Protein AF-A2GSU2-F1 (afdb_monomer)

Organism: Trichomonas vaginalis (strain ATCC PRA-98 / G3) (NCBI:txid412133)

Solvent-accessible surface area (backbone atoms only — not comparable to full-atom values): 9160 Å² total; per-residue (Å²): 137,72,84,70,59,60,36,78,79,71,72,54,61,42,71,45,77,58,73,99,71,83,91,75,96,60,100,67,79,93,78,85,81,88,69,59,51,59,50,79,87,74,47,78,93,81,84,56,84,48,83,47,72,54,80,63,55,75,82,49,64,54,75,47,82,45,60,45,78,44,67,74,66,93,93,59,101,62,68,92,85,49,75,41,80,44,72,77,45,84,45,67,51,81,67,70,47,87,53,73,56,81,49,72,55,68,67,77,94,80,83,82,69,52,81,68,72,77,95,79,84,90,74,84,42,72,48,78,78,84

Secondary structure (DSSP, 8-state):
---S-HHHHHS-S-EEEE-S------SSSS-----SB--GGGSPP---EEEEE---PPP---EEEEEEEEE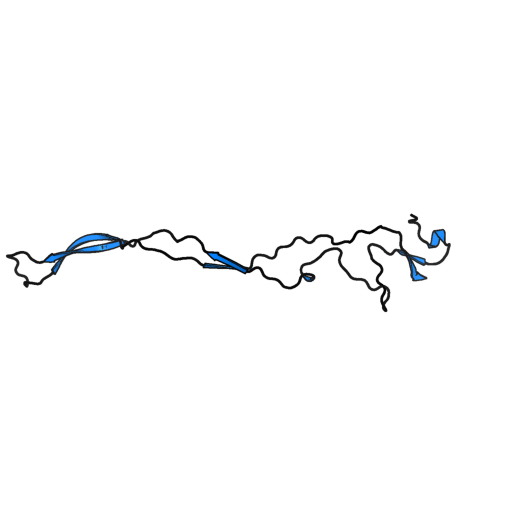PPTT-SS-TT-EEEEEEEEEE---------EEEEEPPP-----B---S-----EEEE--

Foldseek 3Di:
DDPDDVCVVVVDFDKDWDPPDDDDDDPDPPDDDDDQKCDPVNDPDDWDKDKDKDPWDDWDKDKDKAFDWDADDPPDPDDRGDIDGHDIDIDIDPTDGGDIDIDIDTDPDDDDMDGDDDDDDDDTGMDGDD

Mean predicted aligned error: 13.68 Å

Sequence (130 aa):
MNSTRPEVVLGLGTWTQIVDRFLYCANSSKETGGSKTISGENLPAHSHYIDLSTSQAGWHKHRYWDWSGMTKGKGYDVKDEVKFAINCYWSDTQGDGNHTHRVSGYTQTTGQSKDYMPPYMTVYAWYRIA

Radius of gyration: 43.12 Å; Cα contacts (8 Å, |Δi|>4): 148; chains: 1; bounding box: 95×28×106 Å

Structure (mmCIF, N/CA/C/O backbone):
data_AF-A2GSU2-F1
#
_entry.id   AF-A2GSU2-F1
#
loop_
_atom_site.group_PDB
_atom_site.id
_atom_site.type_symbol
_atom_site.label_atom_id
_atom_site.label_alt_id
_atom_site.label_comp_id
_atom_site.label_asym_id
_atom_site.label_entity_id
_atom_site.label_seq_id
_atom_site.pdbx_PDB_ins_code
_atom_site.Cartn_x
_atom_site.Cartn_y
_atom_site.Cartn_z
_atom_site.occupancy
_atom_site.B_iso_or_equiv
_atom_site.auth_seq_id
_atom_site.auth_comp_id
_atom_site.auth_asym_id
_atom_site.auth_atom_id
_atom_site.pdbx_PDB_model_num
ATOM 1 N N . MET A 1 1 ? -35.137 -0.583 17.322 1.00 71.50 1 MET A N 1
ATOM 2 C CA . MET A 1 1 ? -33.789 -0.537 17.933 1.00 71.50 1 MET A CA 1
ATOM 3 C C . MET A 1 1 ? -33.754 0.607 18.930 1.00 71.50 1 MET A C 1
ATOM 5 O O . MET A 1 1 ? -34.258 1.668 18.591 1.00 71.50 1 MET A O 1
ATOM 9 N N . ASN A 1 2 ? -33.234 0.394 20.141 1.00 82.56 2 ASN A N 1
ATOM 10 C CA . ASN A 1 2 ? -33.218 1.405 21.201 1.00 82.56 2 ASN A CA 1
ATOM 11 C C . ASN A 1 2 ? -31.797 1.963 21.373 1.00 82.56 2 ASN A C 1
ATOM 13 O O . ASN A 1 2 ? -30.889 1.212 21.721 1.00 82.56 2 ASN A O 1
ATOM 17 N N . SER A 1 3 ? -31.618 3.256 21.109 1.00 90.19 3 SER A N 1
ATOM 18 C CA . SER A 1 3 ? -30.353 3.983 21.290 1.00 90.19 3 SER A CA 1
ATOM 19 C C . SER A 1 3 ? -30.149 4.491 22.719 1.00 90.19 3 SER A C 1
ATOM 21 O O . SER A 1 3 ? -29.064 4.960 23.061 1.00 90.19 3 SER A O 1
ATOM 23 N N . THR A 1 4 ? -31.190 4.416 23.549 1.00 93.06 4 THR A N 1
ATOM 24 C CA . THR A 1 4 ? -31.180 4.904 24.926 1.00 93.06 4 THR A CA 1
ATOM 25 C C . THR A 1 4 ? -30.177 4.118 25.765 1.00 93.06 4 THR A C 1
ATOM 27 O O . THR A 1 4 ? -30.089 2.891 25.663 1.00 93.06 4 THR A O 1
ATOM 30 N N . ARG A 1 5 ? -29.435 4.825 26.625 1.00 91.31 5 ARG A N 1
ATOM 31 C CA . ARG A 1 5 ? -28.461 4.206 27.532 1.00 91.31 5 ARG A CA 1
ATOM 32 C C . ARG A 1 5 ? -29.161 3.191 28.448 1.00 91.31 5 ARG A C 1
ATOM 34 O O . ARG A 1 5 ? -30.232 3.511 28.974 1.00 91.31 5 ARG A O 1
ATOM 41 N N . PRO A 1 6 ? -28.563 2.013 28.705 1.00 94.88 6 PRO A N 1
ATOM 42 C CA . PRO A 1 6 ? -29.198 0.994 29.536 1.00 94.88 6 PRO A CA 1
ATOM 43 C C . PRO A 1 6 ? -29.552 1.478 30.946 1.00 94.88 6 PRO A C 1
ATOM 45 O O . PRO A 1 6 ? -30.571 1.058 31.472 1.00 94.88 6 PRO A O 1
ATOM 48 N N . GLU A 1 7 ? -28.793 2.407 31.532 1.00 94.44 7 GLU A N 1
ATOM 49 C CA . GLU A 1 7 ? -29.099 3.001 32.847 1.00 94.44 7 GLU A CA 1
ATOM 50 C C . GLU A 1 7 ? -30.473 3.692 32.912 1.00 94.44 7 GLU A C 1
ATOM 52 O O . GLU A 1 7 ? -31.131 3.641 33.944 1.00 94.44 7 GLU A O 1
ATOM 57 N N . VAL A 1 8 ? -30.951 4.274 31.805 1.00 93.19 8 VAL A N 1
ATOM 58 C CA . VAL A 1 8 ? -32.259 4.954 31.746 1.00 93.19 8 VAL A CA 1
ATOM 59 C C . VAL A 1 8 ? -33.406 3.944 31.679 1.00 93.19 8 VAL A C 1
ATOM 61 O O . VAL A 1 8 ? -34.475 4.182 32.229 1.00 93.19 8 VAL A O 1
ATOM 64 N N . VAL A 1 9 ? -33.192 2.812 31.004 1.00 93.25 9 VAL A N 1
ATOM 65 C CA . VAL A 1 9 ? -34.230 1.788 30.788 1.00 93.25 9 VAL A CA 1
ATOM 66 C C . VAL A 1 9 ? -34.257 0.768 31.927 1.00 93.25 9 VAL A C 1
ATOM 68 O O . VAL A 1 9 ? -35.324 0.324 32.336 1.00 93.25 9 VAL A O 1
ATOM 71 N N . LEU A 1 10 ? -33.083 0.387 32.433 1.00 92.69 10 LEU A N 1
ATOM 72 C CA . LEU A 1 10 ? -32.903 -0.607 33.493 1.00 92.69 10 LEU A CA 1
ATOM 73 C C . LEU A 1 10 ? -32.856 0.026 34.892 1.00 92.69 10 LEU A C 1
ATOM 75 O O . LEU A 1 10 ? -32.930 -0.696 35.881 1.00 92.69 10 LEU A O 1
ATOM 79 N N . GLY A 1 11 ? -32.701 1.350 34.984 1.00 93.31 11 GLY A N 1
ATOM 80 C CA . GLY A 1 11 ? -32.677 2.097 36.244 1.00 93.31 11 GLY A CA 1
ATOM 81 C C . GLY A 1 11 ? -31.427 1.881 37.103 1.00 93.31 11 GLY A C 1
ATOM 82 O O . GLY A 1 11 ? -31.430 2.265 38.270 1.00 93.31 11 GLY A O 1
ATOM 83 N N . LEU A 1 12 ? -30.376 1.235 36.577 1.00 94.25 12 LEU A N 1
ATOM 84 C CA . LEU A 1 12 ? -29.188 0.883 37.358 1.00 94.25 12 LEU A CA 1
ATOM 85 C C . LEU A 1 12 ? -27.906 0.718 36.533 1.00 94.25 12 LEU A C 1
ATOM 87 O O . LEU A 1 12 ? -27.922 0.355 35.350 1.00 94.25 12 LEU A O 1
ATOM 91 N N . GLY A 1 13 ? -26.788 0.889 37.243 1.00 94.56 13 GLY A N 1
ATOM 92 C CA . GLY A 1 13 ? -25.429 0.725 36.739 1.00 94.56 13 GLY A CA 1
ATOM 93 C C . GLY A 1 13 ? -24.968 1.868 35.839 1.00 94.56 13 GLY A C 1
ATOM 94 O O . GLY A 1 13 ? -25.749 2.723 35.434 1.00 94.56 13 GLY A O 1
ATOM 95 N N . THR A 1 14 ? -23.688 1.836 35.497 1.00 95.38 14 THR A N 1
ATOM 96 C CA . THR A 1 14 ? -23.061 2.753 34.545 1.00 95.38 14 THR A CA 1
ATOM 97 C C . THR A 1 14 ? -22.626 1.955 33.323 1.00 95.38 14 THR A C 1
ATOM 99 O O . THR A 1 14 ? -21.986 0.907 33.452 1.00 95.38 14 THR A O 1
ATOM 102 N N . TRP A 1 15 ? -22.955 2.441 32.125 1.00 96.12 15 TRP A N 1
ATOM 103 C CA . TRP A 1 15 ? -22.762 1.695 30.877 1.00 96.12 15 TRP A CA 1
ATOM 104 C C . TRP A 1 15 ? -21.937 2.469 29.848 1.00 96.12 15 TRP A C 1
ATOM 106 O O . TRP A 1 15 ? -22.078 3.682 29.683 1.00 96.12 15 TRP A O 1
ATOM 116 N N . THR A 1 16 ? -21.097 1.744 29.111 1.00 94.81 16 THR A N 1
ATOM 117 C CA . THR A 1 16 ? -20.303 2.268 27.991 1.00 94.81 16 THR A CA 1
ATOM 118 C C . THR A 1 16 ? -20.701 1.571 26.695 1.00 94.81 16 THR A C 1
ATOM 120 O O . THR A 1 16 ? -20.894 0.355 26.674 1.00 94.81 16 THR A O 1
ATOM 123 N N . GLN A 1 17 ? -20.854 2.340 25.617 1.00 94.88 17 GLN A N 1
ATOM 124 C CA . GLN A 1 17 ? -21.248 1.811 24.314 1.00 94.88 17 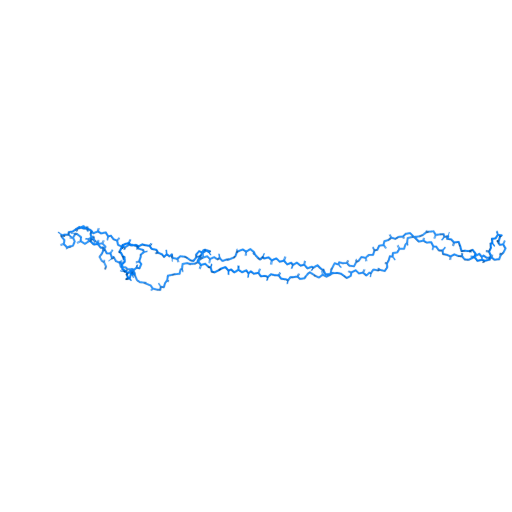GLN A CA 1
ATOM 125 C C . GLN A 1 17 ? -20.070 1.115 23.629 1.00 94.88 17 GLN A C 1
ATOM 127 O O . GLN A 1 17 ? -18.929 1.568 23.709 1.00 94.88 17 GLN A O 1
ATOM 132 N N . ILE A 1 18 ? -20.360 0.039 22.907 1.00 94.25 18 ILE A N 1
ATOM 133 C CA . ILE A 1 18 ? -19.430 -0.604 21.983 1.00 94.25 18 ILE A CA 1
ATOM 134 C C . ILE A 1 18 ? -19.741 -0.055 20.589 1.00 94.25 18 ILE A C 1
ATOM 136 O O . ILE A 1 18 ? -20.841 -0.251 20.075 1.00 94.25 18 ILE A O 1
ATOM 140 N N . VAL A 1 19 ? -18.785 0.663 19.999 1.00 93.44 19 VAL A N 1
ATOM 141 C CA . VAL A 1 19 ? -18.939 1.346 18.705 1.00 93.44 19 VAL A CA 1
ATOM 142 C C . VAL A 1 19 ? -17.861 0.855 17.744 1.00 93.44 19 VAL A C 1
ATOM 144 O O . VAL A 1 19 ? -16.711 0.701 18.151 1.00 93.44 19 VAL A O 1
ATOM 147 N N . ASP A 1 20 ? -18.246 0.606 16.487 1.00 91.44 20 ASP A N 1
ATOM 148 C CA . ASP A 1 20 ? -17.348 0.246 15.378 1.00 91.44 20 ASP A CA 1
ATOM 149 C C . ASP A 1 20 ? -16.439 -0.970 15.633 1.00 91.44 20 ASP A C 1
ATOM 151 O O . ASP A 1 20 ? -15.281 -0.998 15.216 1.00 91.44 20 ASP A O 1
ATOM 155 N N . ARG A 1 21 ? -16.952 -1.993 16.329 1.00 91.19 21 ARG A N 1
ATOM 156 C CA . ARG A 1 21 ? -16.177 -3.178 16.725 1.00 91.19 21 ARG A CA 1
ATOM 157 C C . ARG A 1 21 ? -16.963 -4.467 16.544 1.00 91.19 21 ARG A C 1
ATOM 159 O O . ARG A 1 21 ? -18.148 -4.527 16.863 1.00 91.19 21 ARG A O 1
ATOM 166 N N . PHE A 1 22 ? -16.259 -5.510 16.119 1.00 89.81 22 PHE A N 1
ATOM 167 C CA . PHE A 1 22 ? -16.725 -6.885 16.250 1.00 89.81 22 PHE A CA 1
ATOM 168 C C . PHE A 1 22 ? -16.319 -7.448 17.612 1.00 89.81 22 PHE A C 1
ATOM 170 O O . PHE A 1 22 ? -15.273 -7.092 18.157 1.00 89.81 22 PHE A O 1
ATOM 177 N N . LEU A 1 23 ? -17.156 -8.324 18.166 1.00 91.75 23 LEU A N 1
ATOM 178 C CA . LEU A 1 23 ? -16.836 -9.037 19.397 1.00 91.75 23 LEU A CA 1
ATOM 179 C C . LEU A 1 23 ? -15.995 -10.267 19.060 1.00 91.75 23 LEU A C 1
ATOM 181 O O . LEU A 1 23 ? -16.407 -11.106 18.263 1.00 91.75 23 LEU A O 1
ATOM 185 N N . TYR A 1 24 ? -14.826 -10.356 19.686 1.00 90.94 24 TYR A N 1
ATOM 186 C CA . TYR A 1 24 ? -13.906 -11.479 19.566 1.00 90.94 24 TYR A CA 1
ATOM 187 C C . TYR A 1 24 ? -13.761 -12.158 20.931 1.00 90.94 24 TYR A C 1
ATOM 189 O O . TYR A 1 24 ? -13.445 -11.501 21.924 1.00 90.94 24 TYR A O 1
ATOM 197 N N . CYS A 1 25 ? -14.038 -13.462 20.993 1.00 93.00 25 CYS A N 1
ATOM 198 C CA . CYS A 1 25 ? -13.923 -14.248 22.219 1.00 93.00 25 CYS A CA 1
ATOM 199 C C . CYS A 1 25 ? -12.445 -14.531 22.514 1.00 93.00 25 CYS A C 1
ATOM 201 O O . CYS A 1 25 ? -11.799 -15.269 21.773 1.00 93.00 25 CYS A O 1
ATOM 203 N N . ALA A 1 26 ? -11.925 -13.955 23.597 1.00 93.56 26 ALA A N 1
ATOM 204 C CA . ALA A 1 26 ? -10.524 -14.057 23.989 1.00 93.56 26 ALA A CA 1
ATOM 205 C C . ALA A 1 26 ? -10.370 -14.305 25.498 1.00 93.56 26 ALA A C 1
ATOM 207 O O . ALA A 1 26 ? -11.302 -14.100 26.276 1.00 93.56 26 ALA A O 1
ATOM 208 N N . ASN A 1 27 ? -9.162 -14.710 25.905 1.00 95.94 27 ASN A N 1
ATOM 209 C CA . ASN A 1 27 ? -8.769 -14.850 27.315 1.00 95.94 27 ASN A CA 1
ATOM 210 C C . ASN A 1 27 ? -8.297 -13.523 27.942 1.00 95.94 27 ASN A C 1
ATOM 212 O O . ASN A 1 27 ? -7.948 -13.477 29.119 1.00 95.94 27 ASN A O 1
ATOM 216 N N . SER A 1 28 ? -8.289 -12.449 27.157 1.00 91.50 28 SER A N 1
ATOM 217 C CA . SER A 1 28 ? -8.113 -11.065 27.586 1.00 91.50 28 SER A CA 1
ATOM 218 C C . SER A 1 28 ? -9.414 -10.299 27.331 1.00 91.50 28 SER A C 1
ATOM 220 O O . SER A 1 28 ? -10.260 -10.704 26.532 1.00 91.50 28 SER A O 1
ATOM 222 N N . SER A 1 29 ? -9.628 -9.199 28.051 1.00 89.69 29 SER A N 1
ATOM 223 C CA . SER A 1 29 ? -10.845 -8.390 27.938 1.00 89.69 29 SER A CA 1
ATOM 224 C C . SER A 1 29 ? -10.507 -6.947 27.603 1.00 89.69 29 SER A C 1
ATOM 226 O O . SER A 1 29 ? -9.543 -6.398 28.126 1.00 89.69 29 SER A O 1
ATOM 228 N N . LYS A 1 30 ? -11.360 -6.311 26.789 1.00 88.12 30 LYS A N 1
ATOM 229 C CA . LYS A 1 30 ? -11.279 -4.888 26.395 1.00 88.12 30 LYS A CA 1
ATOM 230 C C . LYS A 1 30 ? -10.056 -4.505 25.546 1.00 88.12 30 LYS A C 1
ATOM 232 O O . LYS A 1 30 ? -9.857 -3.319 25.292 1.00 88.12 30 LYS A O 1
ATOM 237 N N . GLU A 1 31 ? -9.288 -5.477 25.068 1.00 93.06 31 GLU A N 1
ATOM 238 C CA . GLU A 1 31 ? -8.254 -5.253 24.057 1.00 93.06 31 GLU A CA 1
ATOM 239 C C . GLU A 1 31 ? -8.880 -4.937 22.696 1.00 93.06 31 GLU A C 1
ATOM 241 O O . GLU A 1 31 ? -10.002 -5.347 22.385 1.00 93.06 31 GLU A O 1
ATOM 246 N N . THR A 1 32 ? -8.164 -4.160 21.888 1.00 90.19 32 THR A N 1
ATOM 247 C CA . THR A 1 32 ? -8.660 -3.655 20.606 1.00 90.19 32 THR A CA 1
ATOM 248 C C . THR A 1 32 ? -7.631 -3.867 19.519 1.00 90.19 32 THR A C 1
ATOM 250 O O . THR A 1 32 ? -6.447 -3.636 19.743 1.00 90.19 32 THR A O 1
ATOM 253 N N . GLY A 1 33 ? -8.091 -4.228 18.327 1.00 87.75 33 GLY A N 1
ATOM 254 C CA . GLY A 1 33 ? -7.249 -4.372 17.149 1.00 87.75 33 GLY A CA 1
ATOM 255 C C . GLY A 1 33 ? -8.087 -4.516 15.883 1.00 87.75 33 GLY A C 1
ATOM 256 O O . GLY A 1 33 ? -9.303 -4.315 15.907 1.00 87.75 33 GLY A O 1
ATOM 257 N N . GLY A 1 34 ? -7.422 -4.893 14.794 1.00 86.44 34 GLY A N 1
ATOM 258 C CA . GLY A 1 34 ? -8.024 -5.012 13.468 1.00 86.44 34 GLY A CA 1
ATOM 259 C C . GLY A 1 34 ? -8.017 -3.699 12.683 1.00 86.44 34 GLY A C 1
ATOM 260 O O . GLY A 1 34 ? -7.737 -2.628 13.216 1.00 86.44 34 GLY A O 1
ATOM 261 N N . SER A 1 35 ? -8.319 -3.799 11.391 1.00 84.12 35 SER A N 1
ATOM 262 C CA . SER A 1 35 ? -8.418 -2.664 10.474 1.00 84.12 35 SER A CA 1
ATOM 263 C C . SER A 1 35 ? -9.587 -2.877 9.519 1.00 84.12 35 SER A C 1
ATOM 265 O O . SER A 1 35 ? -9.822 -4.001 9.074 1.00 84.12 35 SER A O 1
ATOM 267 N N . LYS A 1 36 ? -10.307 -1.798 9.190 1.00 85.12 36 L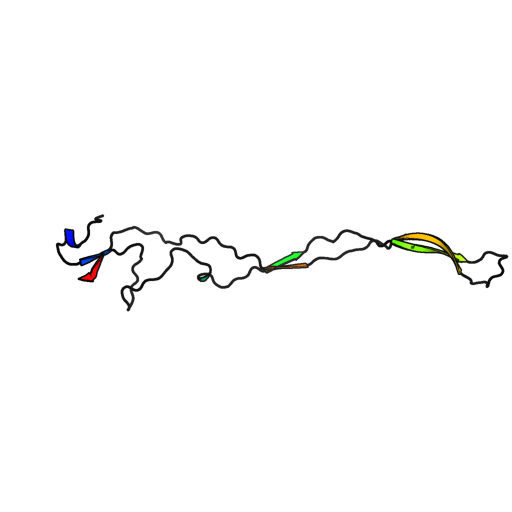YS A N 1
ATOM 268 C CA . LYS A 1 36 ? -11.325 -1.808 8.126 1.00 85.12 36 LYS A CA 1
ATOM 269 C C . LYS A 1 36 ? -10.679 -1.801 6.735 1.00 85.12 36 LYS A C 1
ATOM 271 O O . LYS A 1 36 ? -11.292 -2.272 5.784 1.00 85.12 36 LYS A O 1
ATOM 276 N N . THR A 1 37 ? -9.436 -1.324 6.629 1.00 82.94 37 THR A N 1
ATOM 277 C CA . THR A 1 37 ? -8.677 -1.210 5.378 1.00 82.94 37 THR A CA 1
ATOM 278 C C . THR A 1 37 ? -7.439 -2.105 5.380 1.00 82.94 37 THR A C 1
ATOM 280 O O . THR A 1 37 ? -6.776 -2.309 6.400 1.00 82.94 37 THR A O 1
ATOM 283 N N . ILE A 1 38 ? -7.087 -2.623 4.206 1.00 78.31 38 ILE A N 1
ATOM 284 C CA . ILE A 1 38 ? -5.795 -3.280 3.991 1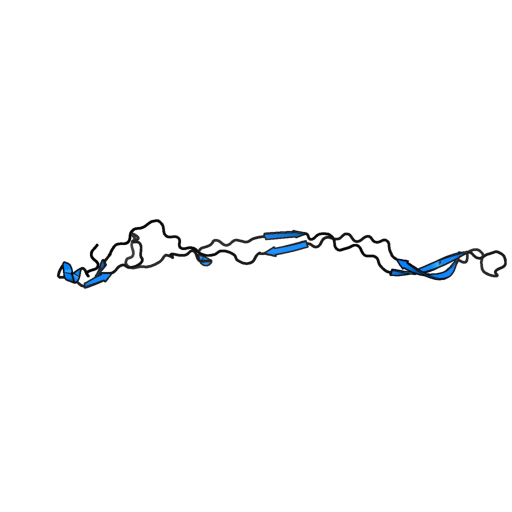.00 78.31 38 ILE A CA 1
ATOM 285 C C . ILE A 1 38 ? -4.752 -2.182 3.750 1.00 78.31 38 ILE A C 1
ATOM 287 O O . ILE A 1 38 ? -4.855 -1.448 2.768 1.00 78.31 38 ILE A O 1
ATOM 291 N N . SER A 1 39 ? -3.777 -2.040 4.650 1.00 74.75 39 SER A N 1
ATOM 292 C CA . SER A 1 39 ? -2.614 -1.165 4.463 1.00 74.75 39 SER A CA 1
ATOM 293 C C . SER A 1 39 ? -1.477 -1.919 3.766 1.00 74.75 39 SER A C 1
ATOM 295 O O . SER A 1 39 ? -1.502 -3.147 3.672 1.00 74.75 39 SER A O 1
ATOM 297 N N . GLY A 1 40 ? -0.448 -1.195 3.312 1.00 72.56 40 GLY A N 1
ATOM 298 C CA . GLY A 1 40 ? 0.767 -1.815 2.771 1.00 72.56 40 GLY A CA 1
ATOM 299 C C . GLY A 1 40 ? 1.460 -2.761 3.761 1.00 72.56 40 GLY A C 1
ATOM 300 O O . GLY A 1 40 ? 2.003 -3.773 3.343 1.00 72.56 40 GLY A O 1
ATOM 301 N N . GLU A 1 41 ? 1.372 -2.489 5.067 1.00 74.50 41 GLU A N 1
ATOM 302 C CA . GLU A 1 41 ? 1.909 -3.356 6.132 1.00 74.50 41 GLU A CA 1
ATOM 303 C C . GLU A 1 41 ? 1.177 -4.703 6.233 1.00 74.50 41 GLU A C 1
ATOM 305 O O . GLU A 1 41 ? 1.765 -5.695 6.653 1.00 74.50 41 GLU A O 1
ATOM 310 N N . ASN A 1 42 ? -0.097 -4.753 5.827 1.00 74.19 42 ASN A N 1
ATOM 311 C CA . ASN A 1 42 ? -0.902 -5.977 5.832 1.00 74.19 42 ASN A CA 1
ATOM 312 C C . ASN A 1 42 ? -0.657 -6.851 4.591 1.00 74.19 42 ASN A C 1
ATOM 314 O O . ASN A 1 42 ? -1.208 -7.950 4.499 1.00 74.19 42 ASN A O 1
ATOM 318 N N . LEU A 1 43 ? 0.116 -6.367 3.615 1.00 77.06 43 LEU A N 1
ATOM 319 C CA . LEU A 1 43 ? 0.431 -7.106 2.400 1.00 77.06 43 LEU A CA 1
ATOM 320 C C . LEU A 1 43 ? 1.758 -7.859 2.565 1.00 77.06 43 LEU A C 1
ATOM 322 O O . LEU A 1 43 ? 2.734 -7.291 3.056 1.00 77.06 43 LEU A O 1
ATOM 326 N N . PRO A 1 44 ? 1.845 -9.119 2.105 1.00 80.25 44 PRO A N 1
ATOM 327 C CA . PRO A 1 44 ? 3.126 -9.793 1.971 1.00 80.25 44 PRO A CA 1
ATOM 328 C C . PRO A 1 44 ? 4.078 -8.992 1.078 1.00 80.25 44 PRO A C 1
ATOM 330 O O . PRO A 1 44 ? 3.657 -8.330 0.120 1.00 80.25 44 PRO A O 1
ATOM 333 N N . ALA A 1 45 ? 5.377 -9.105 1.357 1.00 78.44 45 ALA A N 1
ATOM 334 C CA . ALA A 1 45 ? 6.403 -8.571 0.475 1.00 78.44 45 ALA A CA 1
ATOM 335 C C . ALA A 1 45 ? 6.228 -9.154 -0.940 1.00 78.44 45 ALA A C 1
ATOM 337 O O . ALA A 1 45 ? 6.179 -10.372 -1.115 1.00 78.44 45 ALA A O 1
ATOM 338 N N . HIS A 1 46 ? 6.132 -8.281 -1.943 1.00 79.00 46 HIS A N 1
ATOM 339 C CA . HIS A 1 46 ? 6.025 -8.660 -3.350 1.00 79.00 46 HIS A CA 1
ATOM 340 C C . HIS A 1 46 ? 6.852 -7.714 -4.225 1.00 79.00 46 HIS A C 1
ATOM 342 O O . HIS A 1 46 ? 7.185 -6.600 -3.820 1.00 79.00 46 HIS A O 1
ATOM 348 N N . SER A 1 47 ? 7.192 -8.163 -5.432 1.00 72.81 47 SER A N 1
ATOM 349 C CA . SER A 1 47 ? 7.907 -7.368 -6.427 1.00 72.81 47 SER A CA 1
ATOM 350 C C . SER A 1 47 ? 7.344 -7.622 -7.823 1.00 72.81 47 SER A C 1
ATOM 352 O O . SER A 1 47 ? 6.901 -8.724 -8.146 1.00 72.81 47 SER A O 1
ATOM 354 N N . HIS A 1 48 ? 7.365 -6.587 -8.660 1.00 79.50 48 HIS A N 1
ATOM 355 C CA . HIS A 1 48 ? 7.067 -6.700 -10.083 1.00 79.50 48 HIS A CA 1
ATOM 356 C C . HIS A 1 48 ? 8.368 -6.540 -10.857 1.00 79.50 48 HIS A C 1
ATOM 358 O O . HIS A 1 48 ? 8.989 -5.477 -10.817 1.00 79.50 48 HIS A O 1
ATOM 364 N N . TYR A 1 49 ? 8.775 -7.600 -11.547 1.00 81.62 49 TYR A N 1
ATOM 365 C CA . TYR A 1 49 ? 9.915 -7.563 -12.450 1.00 81.62 49 TYR A CA 1
ATOM 366 C C . TYR A 1 49 ? 9.449 -7.177 -13.852 1.00 81.62 49 TYR A C 1
ATOM 368 O O . TYR A 1 49 ? 8.505 -7.772 -14.376 1.00 81.62 49 TYR A O 1
ATOM 376 N N . ILE A 1 50 ? 10.120 -6.195 -14.453 1.00 81.12 50 ILE A N 1
ATOM 377 C CA . ILE A 1 50 ? 9.939 -5.850 -15.864 1.00 81.12 50 ILE A CA 1
ATOM 378 C C . ILE A 1 50 ? 11.229 -6.119 -16.645 1.00 81.12 50 ILE A C 1
ATOM 380 O O . ILE A 1 50 ? 12.319 -5.743 -16.208 1.00 81.12 50 ILE A O 1
ATOM 384 N N . ASP A 1 51 ? 11.085 -6.744 -17.814 1.00 82.19 51 ASP A N 1
ATOM 385 C CA . ASP A 1 51 ? 12.149 -6.945 -18.803 1.00 82.19 51 ASP A CA 1
ATOM 386 C C . ASP A 1 51 ? 11.611 -6.503 -20.163 1.00 82.19 51 ASP A C 1
ATOM 388 O O . ASP A 1 51 ? 10.698 -7.119 -20.716 1.00 82.19 51 ASP A O 1
ATOM 392 N N . LEU A 1 52 ? 12.115 -5.371 -20.650 1.00 79.00 52 LEU A N 1
ATOM 393 C CA . LEU A 1 52 ? 11.654 -4.732 -21.875 1.00 79.00 52 LEU A CA 1
ATOM 394 C C . LEU A 1 52 ? 12.835 -4.549 -22.833 1.00 79.00 52 LEU A C 1
ATOM 396 O O . LEU A 1 52 ? 13.937 -4.162 -22.428 1.00 79.00 52 LEU A O 1
ATOM 400 N N . SER A 1 53 ? 12.582 -4.765 -24.122 1.00 74.75 53 SER A N 1
ATOM 401 C CA . SER A 1 53 ? 13.485 -4.384 -25.206 1.00 74.75 53 SER A CA 1
ATOM 402 C C . SER A 1 53 ? 12.853 -3.275 -26.043 1.00 74.75 53 SER A C 1
ATOM 404 O O . SER A 1 53 ? 11.664 -3.308 -26.362 1.00 74.75 53 SER A O 1
ATOM 406 N N . THR A 1 54 ? 13.642 -2.262 -26.392 1.00 67.62 54 THR A N 1
ATOM 407 C CA . THR A 1 54 ? 13.235 -1.262 -27.389 1.00 67.62 54 THR A CA 1
ATOM 408 C C . THR A 1 54 ? 13.650 -1.739 -28.782 1.00 67.62 54 THR A C 1
ATOM 410 O O . THR A 1 54 ? 14.663 -2.428 -28.920 1.00 67.62 54 THR A O 1
ATOM 413 N N . SER A 1 55 ? 12.910 -1.351 -29.825 1.00 66.00 55 SER A N 1
ATOM 414 C CA . SER A 1 55 ? 13.317 -1.570 -31.224 1.00 66.00 55 SER A CA 1
ATOM 415 C C . SER A 1 55 ? 14.688 -0.942 -31.529 1.00 66.00 55 SER A C 1
ATOM 417 O O . SER A 1 55 ? 15.078 0.012 -30.849 1.00 66.00 55 SER A O 1
ATOM 419 N N . GLN A 1 56 ? 15.392 -1.477 -32.541 1.00 65.12 56 GLN A N 1
ATOM 420 C CA . GLN A 1 56 ? 16.737 -1.064 -32.977 1.00 65.12 56 GLN A CA 1
ATOM 421 C C . GLN A 1 56 ? 16.974 0.449 -32.910 1.00 65.12 56 GLN A C 1
ATOM 423 O O . GLN A 1 56 ? 16.160 1.240 -33.395 1.00 65.12 56 GLN A O 1
ATOM 428 N N . ALA A 1 57 ? 18.148 0.838 -32.407 1.00 63.56 57 ALA A N 1
ATOM 429 C CA . ALA A 1 57 ? 18.681 2.162 -32.693 1.00 63.56 57 ALA A CA 1
ATOM 430 C C . ALA A 1 57 ? 18.865 2.319 -34.210 1.00 63.56 57 ALA A C 1
ATOM 432 O O . ALA A 1 57 ? 19.282 1.392 -34.903 1.00 63.56 57 ALA A O 1
ATOM 433 N N . GLY A 1 58 ? 18.493 3.492 -34.720 1.00 67.69 58 GLY A N 1
ATOM 434 C CA . GLY A 1 58 ? 18.446 3.772 -36.149 1.00 67.69 58 GLY A CA 1
ATOM 435 C C . GLY A 1 58 ? 19.793 3.592 -36.850 1.00 67.69 58 GLY A C 1
ATOM 436 O O . GLY A 1 58 ? 20.861 3.864 -36.298 1.00 67.69 58 GLY A O 1
ATOM 437 N N . TRP A 1 59 ? 19.698 3.161 -38.105 1.00 72.19 59 TRP A N 1
ATOM 438 C CA . TRP A 1 59 ? 20.803 2.996 -39.041 1.00 72.19 59 TRP A CA 1
ATOM 439 C C . TRP A 1 59 ? 21.727 4.224 -39.062 1.00 72.19 59 TRP A C 1
ATOM 441 O O . TRP A 1 59 ? 21.262 5.344 -39.285 1.00 72.19 59 TRP A O 1
ATOM 451 N N . HIS A 1 60 ? 23.032 4.026 -38.861 1.00 76.44 60 HIS A N 1
ATOM 452 C CA . HIS A 1 60 ? 24.027 5.089 -39.007 1.00 76.44 60 HIS A CA 1
ATOM 453 C C . HIS A 1 60 ? 25.302 4.591 -39.693 1.00 76.44 60 HIS A C 1
ATOM 455 O O . HIS A 1 60 ? 25.563 3.393 -39.779 1.00 76.44 60 HIS A O 1
ATOM 461 N N . LYS A 1 61 ? 26.083 5.546 -40.208 1.00 82.81 61 LYS A N 1
ATOM 462 C CA . LYS A 1 61 ? 27.385 5.337 -40.851 1.00 82.81 61 LYS A CA 1
ATOM 463 C C . LYS A 1 61 ? 28.349 6.446 -40.445 1.00 82.81 61 LYS A C 1
ATOM 465 O O . LYS A 1 61 ? 27.917 7.558 -40.136 1.00 82.81 61 LYS A O 1
ATOM 470 N N . HIS A 1 62 ? 29.642 6.157 -40.475 1.00 84.62 62 HIS A N 1
ATOM 471 C CA . HIS A 1 62 ? 30.690 7.133 -40.200 1.00 84.62 62 HIS A CA 1
ATOM 472 C C . HIS A 1 62 ? 31.264 7.677 -41.500 1.00 84.62 62 HIS A C 1
ATOM 474 O O . HIS A 1 62 ? 31.448 6.934 -42.460 1.00 84.62 62 HIS A O 1
ATOM 480 N N . ARG A 1 63 ? 31.578 8.972 -41.510 1.00 90.75 63 ARG A N 1
ATOM 481 C CA . ARG A 1 63 ? 32.216 9.648 -42.638 1.00 90.75 63 ARG A CA 1
ATOM 482 C C . ARG A 1 63 ? 33.712 9.790 -42.386 1.00 90.75 63 ARG A C 1
ATOM 484 O O . ARG A 1 63 ? 34.107 10.211 -41.300 1.00 90.75 63 ARG A O 1
ATOM 491 N N . TYR A 1 64 ? 34.531 9.474 -43.382 1.00 88.56 64 TYR A N 1
ATOM 492 C CA . TYR A 1 64 ? 35.988 9.551 -43.295 1.00 88.56 64 TYR A CA 1
ATOM 493 C C . TYR A 1 64 ? 36.613 10.036 -44.609 1.00 88.56 64 TYR A C 1
ATOM 495 O O . TYR A 1 64 ? 35.968 10.077 -45.658 1.00 88.56 64 TYR A O 1
ATOM 503 N N . TRP A 1 65 ? 37.872 10.456 -44.523 1.00 90.94 65 TRP A N 1
ATOM 504 C CA . TRP A 1 65 ? 38.656 10.932 -45.658 1.00 90.94 65 TRP A CA 1
ATOM 505 C C . TRP A 1 65 ? 39.427 9.775 -46.285 1.00 90.94 65 TRP A C 1
ATOM 507 O O . TRP A 1 65 ? 40.160 9.087 -45.574 1.00 90.94 65 TRP A O 1
ATOM 517 N N . ASP A 1 66 ? 39.265 9.573 -47.589 1.00 89.62 66 ASP A N 1
ATOM 518 C CA . ASP A 1 66 ? 39.936 8.510 -48.341 1.00 89.62 66 ASP A CA 1
ATOM 519 C C . ASP A 1 66 ? 40.689 9.081 -49.550 1.00 89.62 66 ASP A C 1
ATOM 521 O O . ASP A 1 66 ? 40.485 10.234 -49.949 1.00 89.62 66 ASP A O 1
ATOM 525 N N . TRP A 1 67 ? 41.568 8.272 -50.140 1.00 87.88 67 TRP A N 1
ATOM 526 C CA . TRP A 1 67 ? 42.382 8.632 -51.297 1.00 87.88 67 TRP A CA 1
ATOM 527 C C . TRP A 1 67 ? 42.249 7.599 -52.408 1.00 87.88 67 TRP A C 1
ATOM 529 O O . TRP A 1 67 ? 42.142 6.397 -52.171 1.00 87.88 67 TRP A O 1
ATOM 539 N N . SER A 1 68 ? 42.307 8.056 -53.657 1.00 85.44 68 SER A N 1
ATOM 540 C CA . SER A 1 68 ? 42.378 7.141 -54.794 1.00 85.44 68 SER A CA 1
ATOM 541 C C . SER A 1 68 ? 43.809 6.637 -54.954 1.00 85.44 68 SER A C 1
ATOM 543 O O . SER A 1 68 ? 44.751 7.425 -55.059 1.00 85.44 68 SER A O 1
ATOM 545 N N . GLY A 1 69 ? 43.976 5.317 -54.984 1.00 83.81 69 GLY A N 1
ATOM 546 C CA . GLY A 1 69 ? 45.257 4.694 -55.294 1.00 83.81 69 GLY A CA 1
ATOM 547 C C . GLY A 1 69 ? 45.495 4.657 -56.800 1.00 83.81 69 GLY A C 1
ATOM 548 O O . GLY A 1 69 ? 44.654 4.157 -57.545 1.00 83.81 69 GLY A O 1
ATOM 549 N N . MET A 1 70 ? 46.656 5.128 -57.252 1.00 80.38 70 MET A N 1
ATOM 550 C CA . MET A 1 70 ? 47.110 4.939 -58.632 1.00 80.38 70 MET A CA 1
ATOM 551 C C . MET A 1 70 ? 48.531 4.384 -58.682 1.00 80.38 70 MET A C 1
ATOM 553 O O . MET A 1 70 ? 49.387 4.736 -57.868 1.00 80.38 70 MET A O 1
ATOM 557 N N . THR A 1 71 ? 48.781 3.527 -59.668 1.00 78.81 71 THR A N 1
ATOM 558 C CA . THR A 1 71 ? 50.127 3.072 -60.033 1.00 78.81 71 THR A CA 1
ATOM 559 C C . THR A 1 71 ? 50.664 3.971 -61.141 1.00 78.81 71 THR A C 1
ATOM 561 O O . THR A 1 71 ? 49.898 4.439 -61.987 1.00 78.81 71 THR A O 1
ATOM 564 N N . LYS A 1 72 ? 51.974 4.240 -61.132 1.00 75.19 72 LYS A N 1
ATOM 565 C CA . LYS A 1 72 ? 52.601 5.125 -62.121 1.00 75.19 72 LYS A CA 1
ATOM 566 C C . LYS A 1 72 ? 52.308 4.691 -63.566 1.00 75.19 72 LYS A C 1
ATOM 568 O O . LYS A 1 72 ? 52.256 3.501 -63.880 1.00 75.19 72 LYS A O 1
ATOM 573 N N . GLY A 1 73 ? 52.201 5.673 -64.459 1.00 72.00 73 GLY A N 1
ATOM 574 C CA . GLY A 1 73 ? 52.244 5.450 -65.905 1.00 72.00 73 GLY A CA 1
ATOM 575 C C . GLY A 1 73 ? 53.677 5.279 -66.428 1.00 72.00 73 GLY A C 1
ATOM 576 O O . GLY A 1 73 ? 54.655 5.478 -65.704 1.00 72.00 73 GLY A O 1
ATOM 577 N N . LYS A 1 74 ? 53.820 4.941 -67.716 1.00 73.50 74 LYS A N 1
ATOM 578 C CA . LYS A 1 74 ? 55.129 4.914 -68.392 1.00 73.50 74 LYS A CA 1
ATOM 579 C C . LYS A 1 74 ? 55.686 6.339 -68.526 1.00 73.50 74 LYS A C 1
ATOM 581 O O . LYS A 1 74 ? 54.940 7.243 -68.884 1.00 73.50 74 LYS A O 1
ATOM 586 N N . GLY A 1 75 ? 56.986 6.520 -68.274 1.00 73.38 75 GLY A N 1
ATOM 587 C CA . GLY A 1 75 ? 57.684 7.806 -68.440 1.00 73.38 75 GLY A CA 1
ATOM 588 C C . GLY A 1 75 ? 57.876 8.643 -67.167 1.00 73.38 75 GLY A C 1
ATOM 589 O O . GLY A 1 75 ? 58.418 9.738 -67.257 1.00 73.38 75 GLY A O 1
ATOM 590 N N . TYR A 1 76 ? 57.475 8.141 -65.993 1.00 73.81 76 TYR A N 1
ATOM 591 C CA . TYR A 1 76 ? 57.727 8.790 -64.699 1.00 73.81 76 TYR A CA 1
ATOM 592 C C . TYR A 1 76 ? 58.947 8.184 -63.989 1.00 73.81 76 TYR A C 1
ATOM 594 O O . TYR A 1 76 ? 59.045 6.959 -63.867 1.00 73.81 76 TYR A O 1
ATOM 602 N N . ASP A 1 77 ? 59.839 9.043 -63.485 1.00 79.19 77 ASP A N 1
ATOM 603 C CA . ASP A 1 77 ? 61.089 8.670 -62.802 1.00 79.19 77 ASP A CA 1
ATOM 604 C C . ASP A 1 77 ? 60.862 8.310 -61.322 1.00 79.19 77 ASP A C 1
ATOM 606 O O . ASP A 1 77 ? 61.266 8.998 -60.387 1.00 79.19 77 ASP A O 1
ATOM 610 N N . VAL A 1 78 ? 60.101 7.242 -61.107 1.00 76.25 78 VAL A N 1
ATOM 611 C CA . VAL A 1 78 ? 59.803 6.656 -59.792 1.00 76.25 78 VAL A CA 1
ATOM 612 C C . VAL A 1 78 ? 59.895 5.135 -59.906 1.00 76.25 78 VAL A C 1
ATOM 614 O O . VAL A 1 78 ? 59.782 4.598 -61.006 1.00 76.25 78 VAL A O 1
ATOM 617 N N . LYS A 1 79 ? 60.117 4.400 -58.807 1.00 78.88 79 LYS A N 1
ATOM 618 C CA . LYS A 1 79 ? 60.243 2.923 -58.852 1.00 78.88 79 LYS A CA 1
ATOM 619 C C . LYS A 1 79 ? 58.981 2.262 -59.432 1.00 78.88 79 LYS A C 1
ATOM 621 O O . LYS A 1 79 ? 57.895 2.830 -59.357 1.00 78.88 79 LYS A O 1
ATOM 626 N N . ASP A 1 80 ? 59.118 1.074 -60.023 1.00 72.38 80 ASP A N 1
ATOM 627 C CA . ASP A 1 80 ? 58.030 0.423 -60.776 1.00 72.38 80 ASP A CA 1
ATOM 628 C C . ASP A 1 80 ? 56.771 0.105 -59.953 1.00 72.38 80 ASP A C 1
ATOM 630 O O . ASP A 1 80 ? 55.666 0.145 -60.488 1.00 72.38 80 ASP A O 1
ATOM 634 N N . GLU A 1 81 ? 56.910 -0.088 -58.642 1.00 74.44 81 GLU A N 1
ATOM 635 C CA . GLU A 1 81 ? 55.812 -0.460 -57.739 1.00 74.44 81 GLU A CA 1
ATOM 636 C C . GLU A 1 81 ? 55.441 0.650 -56.744 1.00 74.44 81 GLU A C 1
ATOM 638 O O . GLU A 1 81 ? 55.063 0.392 -55.601 1.00 74.44 81 GLU A O 1
ATOM 643 N N . VAL A 1 82 ? 55.555 1.917 -57.149 1.00 75.62 82 VAL A N 1
ATOM 644 C CA . VAL A 1 82 ? 55.114 3.030 -56.296 1.00 75.62 82 VAL A CA 1
ATOM 645 C C . VAL A 1 82 ? 53.614 3.265 -56.474 1.00 75.62 82 VAL A C 1
ATOM 647 O O . VAL A 1 82 ? 53.139 3.547 -57.578 1.00 75.62 82 VAL A O 1
ATOM 650 N N . LYS A 1 83 ? 52.875 3.171 -55.362 1.00 78.19 83 LYS A N 1
ATOM 651 C CA . LYS A 1 83 ? 51.473 3.589 -55.262 1.00 78.19 83 LYS A CA 1
ATOM 652 C C . LYS A 1 83 ? 51.406 5.037 -54.791 1.00 78.19 83 LYS A C 1
ATOM 654 O O . LYS A 1 83 ? 52.006 5.386 -53.778 1.00 78.19 83 LYS A O 1
ATOM 659 N N . PHE A 1 84 ? 50.643 5.853 -55.506 1.00 77.44 84 PHE A N 1
ATOM 660 C CA . PHE A 1 84 ? 50.372 7.238 -55.140 1.00 77.44 84 PHE A CA 1
ATOM 661 C C . PHE A 1 84 ? 48.959 7.348 -54.580 1.00 77.44 84 PHE A C 1
ATOM 663 O O . PHE A 1 84 ? 48.012 6.854 -55.194 1.00 77.44 84 PHE A O 1
ATOM 670 N N . ALA A 1 85 ? 48.831 8.005 -53.428 1.00 79.50 85 ALA A N 1
ATOM 671 C CA . ALA A 1 85 ? 47.556 8.499 -52.936 1.00 79.50 85 ALA A CA 1
ATOM 672 C C . ALA A 1 85 ? 47.295 9.844 -53.617 1.00 79.50 85 ALA A C 1
ATOM 674 O O . ALA A 1 85 ? 48.008 10.818 -53.373 1.00 79.50 85 ALA A O 1
ATOM 675 N N . ILE A 1 86 ? 46.309 9.889 -54.504 1.00 79.62 86 ILE A N 1
ATOM 676 C CA . ILE A 1 86 ? 45.903 11.116 -55.188 1.00 79.62 86 ILE A CA 1
ATOM 677 C C . ILE A 1 86 ? 44.412 11.349 -54.980 1.00 79.62 86 ILE A C 1
ATOM 679 O O . ILE A 1 86 ? 43.685 10.401 -54.702 1.00 79.62 86 ILE A O 1
ATOM 683 N N . ASN A 1 87 ? 43.965 12.597 -55.144 1.00 79.94 87 ASN A N 1
ATOM 684 C CA . ASN A 1 87 ? 42.567 13.017 -55.005 1.00 79.94 87 ASN A CA 1
ATOM 685 C C . ASN A 1 87 ? 41.921 12.513 -53.719 1.00 79.94 87 ASN A C 1
ATOM 687 O O . ASN A 1 87 ? 41.383 11.408 -53.659 1.00 79.94 87 ASN A O 1
ATOM 691 N N . CYS A 1 88 ? 41.940 13.345 -52.691 1.00 86.62 88 CYS A N 1
ATOM 692 C CA . CYS A 1 88 ? 41.185 13.020 -51.503 1.00 86.62 88 CYS A CA 1
ATOM 693 C C . CYS A 1 88 ? 39.712 13.385 -51.630 1.00 86.62 88 CYS A C 1
ATOM 695 O O . CYS A 1 88 ? 39.345 14.421 -52.194 1.00 86.62 88 CYS A O 1
ATOM 697 N N . TYR A 1 89 ? 38.883 12.522 -51.068 1.00 87.94 89 TYR A N 1
ATOM 698 C CA . TYR A 1 89 ? 37.440 12.637 -51.115 1.00 87.94 89 TYR A CA 1
ATOM 699 C C . TYR A 1 89 ? 36.821 12.116 -49.820 1.00 87.94 89 TYR A C 1
ATOM 701 O O . TYR A 1 89 ? 37.457 11.426 -49.021 1.00 87.94 89 TYR A O 1
ATOM 709 N N . TRP A 1 90 ? 35.556 12.468 -49.612 1.00 92.12 90 TRP A N 1
ATOM 710 C CA . TRP A 1 90 ? 34.761 11.930 -48.517 1.00 92.12 90 TRP A CA 1
ATOM 711 C C . TRP A 1 90 ? 34.164 10.581 -48.909 1.00 92.12 90 TRP A C 1
ATOM 713 O O . TRP A 1 90 ? 33.496 10.482 -49.939 1.00 92.12 90 TRP A O 1
ATOM 723 N N . SER A 1 91 ? 34.353 9.580 -48.054 1.00 90.19 91 SER A N 1
ATOM 724 C CA . SER A 1 91 ? 33.686 8.281 -48.134 1.00 90.19 91 SER A CA 1
ATOM 725 C C . SER A 1 91 ? 32.930 7.998 -46.834 1.00 90.19 91 SER A C 1
ATOM 727 O O . SER A 1 91 ? 33.176 8.637 -45.806 1.00 90.19 91 SER A O 1
ATOM 729 N N . ASP A 1 92 ? 31.985 7.063 -46.876 1.00 90.06 92 ASP A N 1
ATOM 730 C CA . ASP A 1 92 ? 31.241 6.628 -45.697 1.00 90.06 92 ASP A CA 1
ATOM 731 C C . ASP A 1 92 ? 31.453 5.125 -45.459 1.00 90.06 92 ASP A C 1
ATOM 733 O O . ASP A 1 92 ? 31.557 4.343 -46.404 1.00 90.06 92 ASP A O 1
ATOM 737 N N . THR A 1 93 ? 31.491 4.704 -44.193 1.00 86.31 93 THR A N 1
ATOM 738 C CA . THR A 1 93 ? 31.500 3.282 -43.833 1.00 86.31 93 THR A CA 1
ATOM 739 C C . THR A 1 93 ? 30.210 2.603 -44.289 1.00 86.31 93 THR A C 1
ATOM 741 O O . THR A 1 93 ? 29.174 3.252 -44.475 1.00 86.31 93 THR A O 1
ATOM 744 N N . GLN A 1 94 ? 30.241 1.275 -44.425 1.00 83.94 94 GLN A N 1
ATOM 745 C CA . GLN A 1 94 ? 29.009 0.515 -44.608 1.00 83.94 94 GLN A CA 1
ATOM 746 C C . GLN A 1 94 ? 28.097 0.773 -43.404 1.00 83.94 94 GLN A C 1
ATOM 748 O O . GLN A 1 94 ? 28.535 0.698 -42.256 1.00 83.94 94 GLN A O 1
ATOM 753 N N . GLY A 1 95 ? 26.854 1.167 -43.679 1.00 75.06 95 GLY A N 1
ATOM 754 C CA . GLY A 1 95 ? 25.873 1.386 -42.631 1.00 75.06 95 GLY A CA 1
ATOM 755 C C . GLY A 1 95 ? 25.367 0.038 -42.157 1.00 75.06 95 GLY A C 1
ATOM 756 O O . GLY A 1 95 ? 24.532 -0.576 -42.822 1.00 75.06 95 GLY A O 1
ATOM 757 N N . ASP A 1 96 ? 25.892 -0.420 -41.034 1.00 70.81 96 ASP A N 1
ATOM 758 C CA . ASP A 1 96 ? 25.309 -1.511 -40.275 1.00 70.81 96 ASP A CA 1
ATOM 759 C C . ASP A 1 96 ? 25.409 -1.157 -38.794 1.00 70.81 96 ASP A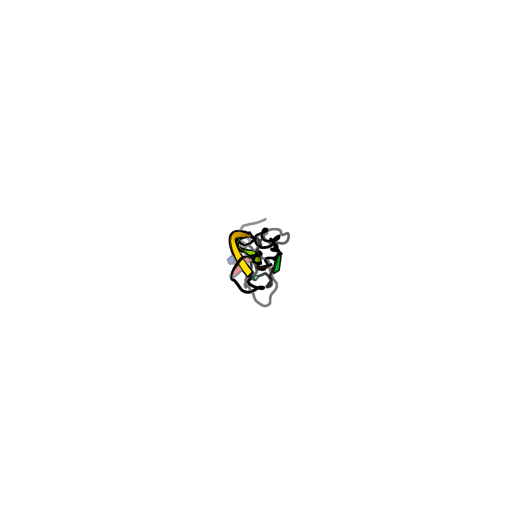 C 1
ATOM 761 O O . ASP A 1 96 ? 26.433 -0.672 -38.314 1.00 70.81 96 ASP A O 1
ATOM 765 N N . GLY A 1 97 ? 24.296 -1.298 -38.091 1.00 68.25 97 GLY A N 1
ATOM 766 C CA . GLY A 1 97 ? 24.097 -0.667 -36.791 1.00 68.25 97 GLY A CA 1
ATOM 767 C C . GLY A 1 97 ? 22.945 -1.321 -36.063 1.00 68.25 97 GLY A C 1
ATOM 768 O O . GLY A 1 97 ? 21.949 -0.675 -35.758 1.00 68.25 97 GLY A O 1
ATOM 769 N N . ASN A 1 98 ? 23.058 -2.629 -35.854 1.00 65.62 98 ASN A N 1
ATOM 770 C CA . ASN A 1 98 ? 22.086 -3.375 -35.083 1.00 65.62 98 ASN A CA 1
ATOM 771 C C . ASN A 1 98 ? 22.579 -3.554 -33.644 1.00 65.62 98 ASN A C 1
ATOM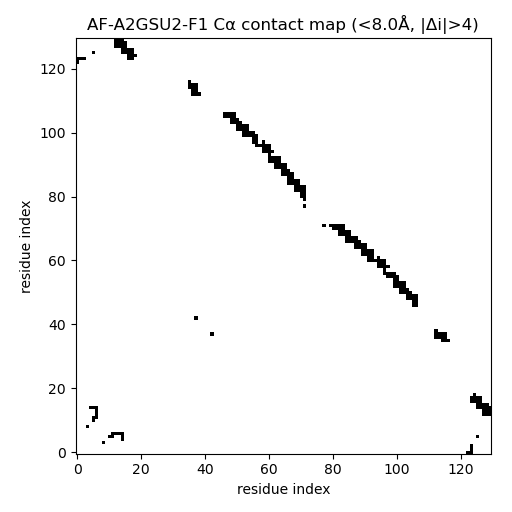 773 O O . ASN A 1 98 ? 23.448 -4.384 -33.376 1.00 65.62 98 ASN A O 1
ATOM 777 N N . HIS A 1 99 ? 21.976 -2.827 -32.706 1.00 71.12 99 HIS A N 1
ATOM 778 C CA . HIS A 1 99 ? 22.064 -3.171 -31.293 1.00 71.12 99 HIS A CA 1
ATOM 779 C C . HIS A 1 99 ? 20.716 -3.005 -30.595 1.00 71.12 99 HIS A C 1
ATOM 781 O O . HIS A 1 99 ? 19.857 -2.218 -30.998 1.00 71.12 99 HIS A O 1
ATOM 787 N N . THR A 1 100 ? 20.549 -3.761 -29.515 1.00 68.62 100 THR A N 1
ATOM 788 C CA . THR A 1 100 ? 19.367 -3.731 -28.653 1.00 68.62 100 THR A CA 1
ATOM 789 C C . THR A 1 100 ? 19.680 -2.996 -27.360 1.00 68.62 100 THR A C 1
ATOM 791 O O . THR A 1 100 ? 20.698 -3.272 -26.724 1.00 68.62 100 THR A O 1
ATOM 794 N N . HIS A 1 101 ? 18.778 -2.123 -26.918 1.00 74.19 101 HIS A N 1
ATOM 795 C CA . HIS A 1 101 ? 18.804 -1.617 -25.550 1.00 74.19 101 HIS A CA 1
ATOM 796 C C . HIS A 1 101 ? 17.989 -2.548 -24.652 1.00 74.19 101 HIS A C 1
ATOM 798 O O . HIS A 1 101 ? 16.863 -2.918 -24.994 1.00 74.19 101 HIS A O 1
ATOM 804 N N . ARG A 1 102 ? 18.557 -2.913 -23.498 1.00 76.25 102 ARG A N 1
ATOM 805 C CA . ARG A 1 102 ? 17.841 -3.644 -22.451 1.00 76.25 102 ARG A CA 1
ATOM 806 C C . ARG A 1 102 ? 17.442 -2.679 -21.346 1.00 76.25 102 ARG A C 1
ATOM 808 O O . ARG A 1 102 ? 18.295 -1.965 -20.821 1.00 76.25 102 ARG A O 1
ATOM 815 N N . VAL A 1 103 ? 16.159 -2.675 -20.999 1.00 79.50 103 VAL A N 1
ATOM 816 C CA . VAL A 1 103 ? 15.616 -1.883 -19.895 1.00 79.50 103 VAL A CA 1
ATOM 817 C C . VAL A 1 103 ? 15.001 -2.845 -18.886 1.00 79.50 103 VAL A C 1
ATOM 819 O O . VAL A 1 103 ? 14.080 -3.590 -19.210 1.00 79.50 103 VAL A O 1
ATOM 822 N N . SER A 1 104 ? 15.511 -2.825 -17.658 1.00 81.12 104 SER A N 1
ATOM 823 C CA . SER A 1 104 ? 15.011 -3.652 -16.557 1.00 81.12 104 SER A CA 1
ATOM 824 C C . SER A 1 104 ? 14.873 -2.830 -15.284 1.00 81.12 104 SER A C 1
ATOM 826 O O . SER A 1 104 ? 15.670 -1.921 -15.048 1.00 81.12 104 SER A O 1
ATOM 828 N N . GLY A 1 105 ? 13.907 -3.176 -14.438 1.00 84.56 105 GLY A N 1
ATOM 829 C CA . GLY A 1 105 ? 13.693 -2.496 -13.165 1.00 84.56 105 GLY A CA 1
ATOM 830 C C . GLY A 1 105 ? 12.500 -3.042 -12.391 1.00 84.56 105 GLY A C 1
ATOM 831 O O . GLY A 1 105 ? 11.960 -4.100 -12.716 1.00 84.56 105 GLY A O 1
ATOM 832 N N . TYR A 1 106 ? 12.099 -2.288 -11.371 1.00 81.56 106 TYR A N 1
ATOM 833 C CA . TYR A 1 106 ? 10.912 -2.556 -10.566 1.00 81.56 106 TYR A CA 1
ATOM 834 C C . TYR A 1 106 ? 9.848 -1.499 -10.847 1.00 81.56 106 TYR A C 1
ATOM 836 O O . TYR A 1 106 ? 10.169 -0.322 -11.033 1.00 81.56 106 TYR A O 1
ATOM 844 N N . THR A 1 107 ? 8.580 -1.906 -10.877 1.00 75.88 107 THR A N 1
ATOM 845 C CA . THR A 1 107 ? 7.474 -0.946 -10.968 1.00 75.88 107 THR A CA 1
ATOM 846 C C . THR A 1 107 ? 7.338 -0.165 -9.662 1.00 75.88 107 THR A C 1
ATOM 848 O O . THR A 1 107 ? 7.785 -0.607 -8.604 1.00 75.88 107 THR A O 1
ATOM 851 N N . GLN A 1 108 ? 6.674 0.988 -9.718 1.00 70.25 108 GLN A N 1
ATOM 852 C CA . GLN A 1 108 ? 6.264 1.688 -8.502 1.00 70.25 108 GLN A CA 1
ATOM 853 C C . GLN A 1 108 ? 5.281 0.830 -7.693 1.00 70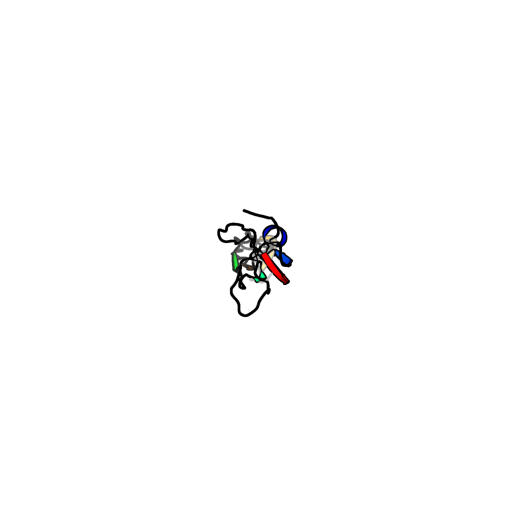.25 108 GLN A C 1
ATOM 855 O O . GLN A 1 108 ? 4.550 0.008 -8.257 1.00 70.25 108 GLN A O 1
ATOM 860 N N . THR A 1 109 ? 5.254 1.041 -6.376 1.00 68.56 109 THR A N 1
ATOM 861 C CA . THR A 1 109 ? 4.251 0.452 -5.486 1.00 68.56 109 THR A CA 1
ATOM 862 C C . THR A 1 109 ? 2.856 0.855 -5.959 1.00 68.56 109 THR A C 1
ATOM 864 O O . THR A 1 109 ? 2.562 2.041 -6.097 1.00 68.56 109 THR A O 1
ATOM 867 N N . THR A 1 110 ? 1.999 -0.131 -6.217 1.00 66.31 110 THR A N 1
ATOM 868 C CA . THR A 1 110 ? 0.613 0.064 -6.657 1.00 66.31 110 THR A CA 1
ATOM 869 C C . THR A 1 110 ? -0.351 -0.625 -5.692 1.00 66.31 110 THR A C 1
ATOM 871 O O . THR A 1 110 ? 0.038 -1.526 -4.954 1.00 66.31 110 THR A O 1
ATOM 874 N N . GLY A 1 111 ? -1.609 -0.191 -5.690 1.00 64.50 111 GLY A N 1
ATOM 875 C CA . GLY A 1 111 ? -2.662 -0.706 -4.816 1.00 64.50 111 GLY A CA 1
ATOM 876 C C . GLY A 1 111 ? -3.440 0.426 -4.156 1.00 64.50 111 GLY A C 1
ATOM 877 O O . GLY A 1 111 ? -2.880 1.235 -3.424 1.00 64.50 111 GLY A O 1
ATOM 878 N N . GLN A 1 112 ? -4.744 0.488 -4.421 1.00 63.78 112 GLN A N 1
ATOM 879 C CA . GLN A 1 112 ? -5.673 1.325 -3.664 1.00 63.78 112 GLN A CA 1
ATOM 880 C C . GLN A 1 112 ? -6.288 0.442 -2.579 1.00 63.78 112 GLN A C 1
ATOM 882 O O . GLN A 1 112 ? -6.817 -0.630 -2.886 1.00 63.78 112 GLN A O 1
ATOM 887 N N . SER A 1 113 ? -6.190 0.854 -1.316 1.00 68.50 113 SER A N 1
ATOM 888 C CA . SER A 1 113 ? -6.861 0.138 -0.235 1.00 68.50 113 SER A CA 1
ATOM 889 C C . SER A 1 113 ? -8.376 0.273 -0.392 1.00 68.50 113 SER A C 1
ATOM 891 O O . SER A 1 113 ? -8.891 1.281 -0.880 1.00 68.50 113 SER A O 1
ATOM 893 N N . LYS A 1 114 ? -9.107 -0.768 0.000 1.00 73.81 114 LYS A N 1
ATOM 894 C CA . LYS A 1 114 ? -10.569 -0.758 0.042 1.00 73.81 114 LYS A CA 1
ATOM 895 C C . LYS A 1 114 ? -11.024 -1.228 1.412 1.00 73.81 114 LYS A C 1
ATOM 897 O O . LYS A 1 114 ? -10.357 -2.062 2.028 1.00 73.81 114 LYS A O 1
ATOM 902 N N . ASP A 1 115 ? -12.164 -0.708 1.853 1.00 80.81 115 ASP A N 1
ATOM 903 C CA . ASP A 1 115 ? -12.849 -1.235 3.025 1.00 80.81 115 ASP A CA 1
ATOM 904 C C . ASP A 1 115 ? -13.216 -2.703 2.788 1.00 80.81 115 ASP A C 1
ATOM 906 O O . ASP A 1 115 ? -13.929 -3.047 1.839 1.00 80.81 115 ASP A O 1
ATOM 910 N N . TYR A 1 116 ? -12.708 -3.570 3.659 1.00 79.56 116 TYR A N 1
ATOM 911 C CA . TYR A 1 116 ? -12.961 -5.002 3.650 1.00 79.56 116 TYR A CA 1
ATOM 912 C C . TYR A 1 116 ? -13.778 -5.364 4.888 1.00 79.56 116 TYR A C 1
ATOM 914 O O . TYR A 1 116 ? -13.266 -5.874 5.883 1.00 79.56 116 TYR A O 1
ATOM 922 N N . MET A 1 117 ? -15.073 -5.053 4.838 1.00 86.88 117 MET A N 1
ATOM 923 C CA . MET A 1 117 ? -16.029 -5.459 5.865 1.00 86.88 117 MET A CA 1
ATOM 924 C C . MET A 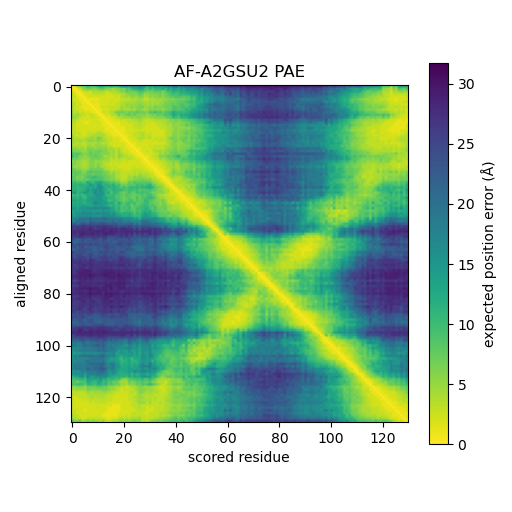1 117 ? -16.988 -6.502 5.281 1.00 86.88 117 MET A C 1
ATOM 926 O O . MET A 1 117 ? -17.634 -6.219 4.268 1.00 86.88 117 MET A O 1
ATOM 930 N N . PRO A 1 118 ? -17.093 -7.706 5.880 1.00 86.50 118 PRO A N 1
ATOM 931 C CA . PRO A 1 118 ? -18.107 -8.672 5.470 1.00 86.50 118 PRO A CA 1
ATOM 932 C C . PRO A 1 118 ? -19.505 -8.086 5.721 1.00 86.50 118 PRO A C 1
ATOM 934 O O . PRO A 1 118 ? -19.629 -7.205 6.572 1.00 86.50 118 PRO A O 1
ATOM 937 N N . PRO A 1 119 ? -20.564 -8.554 5.034 1.00 91.62 119 PRO A N 1
ATOM 938 C CA . PRO A 1 119 ? -21.929 -8.108 5.300 1.00 91.62 119 PRO A CA 1
ATOM 939 C C . PRO A 1 119 ? -22.270 -8.179 6.792 1.00 91.62 119 PRO A C 1
ATOM 941 O O . PRO A 1 119 ? -22.026 -9.191 7.449 1.00 91.62 119 PRO A O 1
ATOM 944 N N . TYR A 1 120 ? -22.831 -7.099 7.328 1.00 91.31 120 TYR A N 1
ATOM 945 C CA . TYR A 1 120 ? -23.140 -6.962 8.748 1.00 91.31 120 TYR A CA 1
ATOM 946 C C . TYR A 1 120 ? -24.420 -6.149 8.940 1.00 91.31 120 TYR A C 1
ATOM 948 O O . TYR A 1 120 ? -24.864 -5.430 8.045 1.00 91.31 120 TYR A O 1
ATOM 956 N N . MET A 1 121 ? -24.996 -6.243 10.137 1.00 93.06 121 MET A N 1
ATOM 957 C CA . MET A 1 121 ? -26.047 -5.343 10.602 1.00 93.06 121 MET A CA 1
ATOM 958 C C . MET A 1 121 ? -25.540 -4.541 11.798 1.00 93.06 121 MET A C 1
ATOM 960 O O . MET A 1 121 ? -24.764 -5.049 12.608 1.00 93.06 121 MET A O 1
ATOM 964 N N . THR A 1 122 ? -25.972 -3.289 11.921 1.00 93.38 122 THR A N 1
ATOM 965 C CA . THR A 1 122 ? -25.631 -2.451 13.072 1.00 93.38 122 THR A CA 1
ATOM 966 C C . THR A 1 122 ? -26.635 -2.658 14.200 1.00 93.38 122 THR A C 1
ATOM 968 O O . THR A 1 122 ? -27.838 -2.787 13.973 1.00 93.38 122 THR A O 1
ATOM 971 N N . VAL A 1 123 ? -26.132 -2.688 15.434 1.00 93.19 123 VAL A N 1
ATOM 972 C CA . VAL A 1 123 ? -26.936 -2.767 16.658 1.00 93.19 123 VAL A CA 1
ATOM 973 C C . VAL A 1 123 ? -26.343 -1.856 17.727 1.00 93.19 123 VAL A C 1
ATOM 975 O O . VAL A 1 123 ? -25.141 -1.591 17.736 1.00 93.19 123 VAL A O 1
ATOM 978 N N . TYR A 1 124 ? -27.179 -1.395 18.655 1.00 94.50 124 TYR A N 1
ATOM 979 C CA . TYR A 1 124 ? -26.699 -0.727 19.861 1.00 94.50 124 TYR A CA 1
ATOM 980 C C . TYR A 1 124 ? -26.205 -1.778 20.858 1.00 94.50 124 TYR A C 1
ATOM 982 O O . TYR A 1 124 ? -27.002 -2.547 21.393 1.00 94.50 124 TYR A O 1
ATOM 990 N N . ALA A 1 125 ? -24.895 -1.805 21.101 1.00 94.19 125 ALA A N 1
ATOM 991 C CA . ALA A 1 125 ? -24.253 -2.697 22.060 1.00 94.19 125 ALA A CA 1
ATOM 992 C C . ALA A 1 125 ? -23.622 -1.894 23.204 1.00 94.19 125 ALA A C 1
ATOM 994 O O . ALA A 1 125 ? -23.051 -0.826 22.985 1.00 94.19 125 ALA A O 1
ATOM 995 N N . TRP A 1 126 ? -23.717 -2.416 24.427 1.00 94.00 126 TR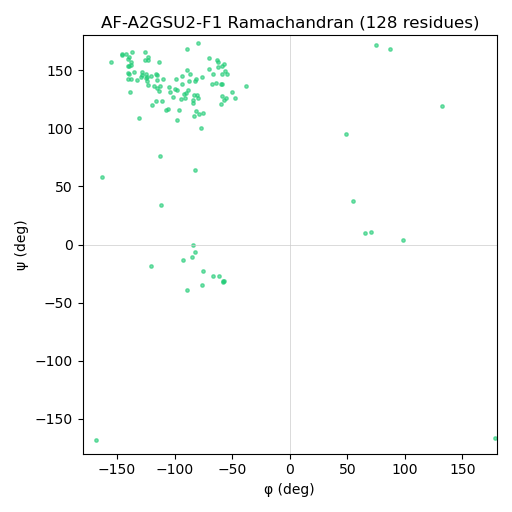P A N 1
ATOM 996 C CA . TRP A 1 126 ? -23.248 -1.760 25.648 1.00 94.00 126 TRP A CA 1
ATOM 997 C C . TRP A 1 126 ? -22.602 -2.782 26.583 1.00 94.00 126 TRP A C 1
ATOM 999 O O . TRP A 1 126 ? -23.050 -3.925 26.646 1.00 94.00 126 TRP A O 1
ATOM 1009 N N . TYR A 1 127 ? -21.595 -2.363 27.350 1.00 92.88 127 TYR A N 1
ATOM 1010 C CA . TYR A 1 127 ? -21.069 -3.131 28.479 1.00 92.88 127 TYR A CA 1
ATOM 1011 C C . TYR A 1 127 ? -21.103 -2.297 29.763 1.00 92.88 127 TYR A C 1
ATOM 1013 O O . TYR A 1 127 ? -20.961 -1.071 29.738 1.00 92.88 127 TYR A O 1
ATOM 1021 N N . ARG A 1 128 ? -21.323 -2.971 30.892 1.00 95.06 128 ARG A N 1
ATOM 1022 C CA . ARG A 1 128 ? -21.427 -2.344 32.212 1.00 95.06 128 ARG A CA 1
ATOM 1023 C C . ARG A 1 128 ? -20.040 -2.093 32.803 1.00 95.06 128 ARG A C 1
ATOM 1025 O O . ARG A 1 128 ? -19.149 -2.930 32.659 1.00 95.06 128 ARG A O 1
ATOM 1032 N N . ILE A 1 129 ? -19.863 -0.954 33.469 1.00 94.19 129 ILE A N 1
ATOM 1033 C CA . ILE A 1 129 ? -18.596 -0.551 34.100 1.00 94.19 129 ILE A CA 1
ATOM 1034 C C . ILE A 1 129 ? -18.691 -0.325 35.614 1.00 94.19 129 ILE A C 1
ATOM 1036 O O . ILE A 1 129 ? -17.656 -0.357 36.272 1.00 94.19 129 ILE A O 1
ATOM 1040 N N . ALA A 1 130 ? -19.898 -0.136 36.153 1.00 90.25 130 ALA A N 1
ATOM 1041 C CA . ALA A 1 130 ? -20.218 -0.095 37.584 1.00 90.25 130 ALA A CA 1
ATOM 1042 C C . ALA A 1 130 ? -21.699 -0.464 37.787 1.00 90.25 130 ALA A C 1
ATOM 1044 O O . ALA A 1 130 ? -22.484 -0.292 36.826 1.00 90.25 130 ALA A O 1
#

InterPro domains:
  IPR053827 Baseplate structural protein Gp10, C-terminal domain [PF21939] (1-129)

pLDDT: mean 82.79, std 9.2, range [63.56, 96.12]

Nearest PDB structures (foldseek):
  6uwi-assembly1_A  TM=2.393E-01  e=3.861E+00  Clostridioides difficile
  6uwi-assembly2_d  TM=2.393E-01  e=3.861E+00  Clostridioides difficile
  6uwi-assembly2_g  TM=2.392E-01  e=3.861E+00  Clostridioides difficile
  6uwi-assembly1_E  TM=2.392E-01  e=4.608E+00  Clostridioides difficile
  7kxr-assembly1_A  TM=1.968E-01  e=6.563E+00  Bacillus anthracis